Protein AF-A0AAU5I955-F1 (afdb_monomer_lite)

Sequence (86 aa):
MWFGRLRGGDEVIGTVRDAWERPIRGVMRKLGIPDEQFDHALFLYNILFDPREVLDLVDQGSTTDEALDRLIPACYGALQGWTPHR

pLDDT: mean 86.35, std 11.56, range [49.22, 97.0]

Radius of gyration: 13.71 Å; chains: 1; bounding box: 31×31×33 Å

Structure (mmCIF, N/CA/C/O backbone):
data_AF-A0AAU5I955-F1
#
_entry.id   AF-A0AAU5I955-F1
#
loop_
_atom_site.group_PDB
_atom_site.id
_atom_site.type_symbol
_atom_site.label_atom_id
_atom_site.label_alt_id
_atom_site.label_comp_id
_atom_site.label_asym_id
_a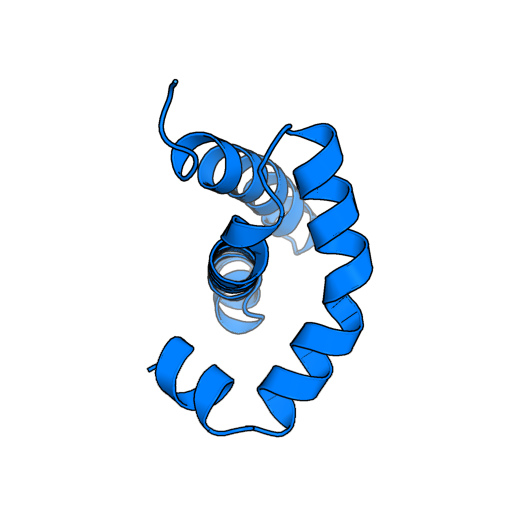tom_site.label_entity_id
_atom_site.label_seq_id
_atom_site.pdbx_PDB_ins_code
_atom_site.Cartn_x
_atom_site.Cartn_y
_atom_site.Cartn_z
_atom_site.occupancy
_atom_site.B_iso_or_equiv
_atom_site.auth_seq_id
_atom_site.auth_comp_id
_atom_site.auth_asym_id
_atom_site.auth_atom_id
_atom_site.pdbx_PDB_model_num
ATOM 1 N N . MET A 1 1 ? -14.177 -6.870 -8.929 1.00 61.25 1 MET A N 1
ATOM 2 C CA . MET A 1 1 ? -13.962 -5.826 -7.895 1.00 61.25 1 MET A CA 1
ATOM 3 C C . MET A 1 1 ? -13.227 -6.436 -6.705 1.00 61.25 1 MET A C 1
ATOM 5 O O . MET A 1 1 ? -13.621 -7.520 -6.292 1.00 61.25 1 MET A O 1
ATOM 9 N N . TRP A 1 2 ? -12.187 -5.781 -6.171 1.00 68.75 2 TRP A N 1
ATOM 10 C CA . TRP A 1 2 ? -11.311 -6.321 -5.109 1.00 68.75 2 TRP A CA 1
ATOM 11 C C . TRP A 1 2 ? -12.085 -6.784 -3.863 1.00 68.75 2 TRP A C 1
ATOM 13 O O . TRP A 1 2 ? -12.036 -7.960 -3.520 1.00 68.75 2 TRP A O 1
ATOM 23 N N . PHE A 1 3 ? -12.941 -5.926 -3.293 1.00 69.06 3 PHE A N 1
ATOM 24 C CA . PHE A 1 3 ? -13.803 -6.284 -2.153 1.00 69.06 3 PHE A CA 1
ATOM 25 C C . PHE A 1 3 ? -14.823 -7.393 -2.460 1.00 69.06 3 PHE A C 1
ATOM 27 O O . PHE A 1 3 ? -15.322 -8.049 -1.549 1.00 69.06 3 PHE A O 1
ATOM 34 N N . GLY A 1 4 ? -15.181 -7.587 -3.732 1.00 66.75 4 GLY A N 1
ATOM 35 C CA . GLY A 1 4 ? -16.044 -8.691 -4.159 1.00 66.75 4 GLY A CA 1
ATOM 36 C C . GLY A 1 4 ? -15.294 -10.022 -4.185 1.00 66.75 4 GLY A C 1
ATOM 37 O O . GLY A 1 4 ? -15.839 -11.037 -3.774 1.00 66.75 4 GLY A O 1
ATOM 38 N N . ARG A 1 5 ? -14.024 -10.006 -4.600 1.00 65.62 5 ARG A N 1
ATOM 39 C CA . ARG A 1 5 ? -13.153 -11.188 -4.611 1.00 65.62 5 ARG A CA 1
ATOM 40 C C . ARG A 1 5 ? -12.681 -11.566 -3.201 1.00 65.62 5 ARG A C 1
ATOM 42 O O . ARG A 1 5 ? -12.675 -12.746 -2.877 1.00 65.62 5 ARG A O 1
ATOM 49 N N . LEU A 1 6 ? -12.395 -10.576 -2.345 1.00 66.38 6 LEU A N 1
ATOM 50 C CA . LEU A 1 6 ? -12.104 -10.788 -0.920 1.00 66.38 6 LEU A CA 1
ATOM 51 C C . LEU A 1 6 ? -13.280 -11.477 -0.210 1.00 66.38 6 LEU A C 1
ATOM 53 O O . LEU A 1 6 ? -13.094 -12.477 0.474 1.00 66.38 6 LEU A O 1
ATOM 57 N N . ARG A 1 7 ? -14.507 -10.978 -0.419 1.00 63.09 7 ARG A N 1
ATOM 58 C CA . ARG A 1 7 ? -15.727 -11.566 0.165 1.00 63.09 7 ARG A CA 1
ATOM 59 C C . ARG A 1 7 ? -16.141 -12.891 -0.479 1.00 63.09 7 ARG A C 1
ATOM 61 O O . ARG A 1 7 ? -16.832 -13.674 0.159 1.00 63.09 7 ARG A O 1
ATOM 68 N N . GLY A 1 8 ? -15.728 -13.131 -1.721 1.00 67.62 8 GLY A N 1
ATOM 69 C CA . GLY A 1 8 ? -16.000 -14.360 -2.465 1.00 67.62 8 GLY A CA 1
ATOM 70 C C . GLY A 1 8 ? -15.051 -15.523 -2.160 1.00 67.62 8 GLY A C 1
ATOM 71 O O . GLY A 1 8 ? -15.251 -16.591 -2.726 1.00 67.62 8 GLY A O 1
ATOM 72 N N . GLY A 1 9 ? -14.040 -15.338 -1.299 1.00 59.88 9 GLY A N 1
ATOM 73 C CA . GLY A 1 9 ? -13.112 -16.409 -0.919 1.00 59.88 9 GLY A CA 1
ATOM 74 C C . GLY A 1 9 ? -12.139 -16.823 -2.027 1.00 59.88 9 GLY A C 1
ATOM 75 O O . GLY A 1 9 ? -11.742 -17.980 -2.083 1.00 59.88 9 GLY A O 1
ATOM 76 N N . ASP A 1 10 ? -11.770 -15.900 -2.920 1.00 71.56 10 ASP A N 1
ATOM 77 C CA . ASP A 1 10 ? -10.761 -16.143 -3.959 1.00 71.56 10 ASP A CA 1
ATOM 78 C C . ASP A 1 10 ? -9.427 -16.578 -3.313 1.00 71.56 10 ASP A C 1
ATOM 80 O O . ASP A 1 10 ? -8.839 -15.819 -2.536 1.00 71.56 10 ASP A O 1
ATOM 84 N N . GLU A 1 11 ? -8.957 -17.795 -3.618 1.00 64.88 11 GLU A N 1
ATOM 85 C CA . GLU A 1 11 ? -7.773 -18.417 -2.995 1.00 64.88 11 GLU A CA 1
ATOM 86 C C . GLU A 1 11 ? -6.506 -17.559 -3.124 1.00 64.88 11 GLU A C 1
ATOM 88 O O . GLU A 1 11 ? -5.668 -17.532 -2.216 1.00 64.88 11 GLU A O 1
ATOM 93 N N . VAL A 1 12 ? -6.379 -16.798 -4.216 1.00 66.56 12 VAL A N 1
ATOM 94 C CA . VAL A 1 12 ? -5.233 -15.906 -4.435 1.00 66.56 12 VAL A CA 1
ATOM 95 C C . VAL A 1 12 ? -5.267 -14.743 -3.446 1.00 66.56 12 VAL A C 1
ATOM 97 O O . VAL A 1 12 ? -4.244 -14.389 -2.862 1.00 66.56 12 VAL A O 1
ATOM 100 N N . ILE A 1 13 ? -6.447 -14.169 -3.203 1.00 67.81 13 ILE A N 1
ATOM 101 C CA . ILE A 1 13 ? -6.609 -13.071 -2.241 1.00 67.81 13 ILE A CA 1
ATOM 102 C C . ILE A 1 13 ? -6.497 -13.585 -0.803 1.00 67.81 13 ILE A C 1
ATOM 104 O O . ILE A 1 13 ? -5.920 -12.893 0.034 1.00 67.81 13 ILE A O 1
ATOM 108 N N . GLY A 1 14 ? -6.985 -14.798 -0.525 1.00 72.81 14 GLY A N 1
ATOM 109 C CA . GLY A 1 14 ? -6.804 -15.463 0.768 1.00 72.81 14 GLY A CA 1
ATOM 110 C C . GLY A 1 14 ? -5.326 -15.654 1.115 1.00 72.81 14 GLY A C 1
ATOM 111 O O . GLY A 1 14 ? -4.888 -15.235 2.180 1.00 72.81 14 GLY A O 1
ATOM 112 N N . THR A 1 15 ? -4.533 -16.160 0.168 1.00 77.12 15 THR A N 1
ATOM 113 C CA . THR A 1 15 ? -3.087 -16.379 0.359 1.00 77.12 15 THR A CA 1
ATOM 114 C C . THR A 1 15 ? -2.338 -15.072 0.631 1.00 77.12 15 THR A C 1
ATOM 116 O O . THR A 1 15 ? -1.505 -14.997 1.535 1.00 77.12 15 THR A O 1
ATOM 119 N N . VAL A 1 16 ? -2.645 -14.017 -0.130 1.00 73.00 16 VAL A N 1
ATOM 120 C CA . VAL A 1 16 ? -2.041 -12.689 0.064 1.00 73.00 16 VAL A CA 1
ATOM 121 C C . VAL A 1 16 ? -2.442 -12.107 1.416 1.00 73.00 16 VAL A C 1
ATOM 123 O O . VAL A 1 16 ? -1.589 -11.587 2.133 1.00 73.00 16 VAL A O 1
ATOM 126 N N . ARG A 1 17 ? -3.718 -12.219 1.798 1.00 80.88 17 ARG A N 1
ATOM 127 C CA . ARG A 1 17 ? -4.186 -11.785 3.114 1.00 80.88 17 ARG A CA 1
ATOM 128 C C . ARG A 1 17 ? -3.416 -12.496 4.223 1.00 80.88 17 ARG A C 1
ATOM 130 O O . ARG A 1 17 ? -2.866 -11.811 5.077 1.00 80.88 17 ARG A O 1
ATOM 137 N N . ASP A 1 18 ? -3.336 -13.821 4.196 1.00 83.75 18 ASP A N 1
ATOM 138 C CA . ASP A 1 18 ? -2.688 -14.600 5.256 1.00 83.75 18 ASP A CA 1
ATOM 139 C C . ASP A 1 18 ? -1.195 -14.260 5.381 1.00 83.75 18 ASP A C 1
ATOM 141 O O . ASP A 1 18 ? -0.670 -14.115 6.489 1.00 83.75 18 ASP A O 1
ATOM 145 N N . ALA A 1 19 ? -0.515 -14.059 4.248 1.00 86.25 19 ALA A N 1
ATOM 146 C CA . ALA A 1 19 ? 0.894 -13.676 4.221 1.00 86.25 19 ALA A CA 1
ATOM 147 C C . ALA A 1 19 ? 1.134 -12.260 4.777 1.00 86.25 19 ALA A C 1
ATOM 149 O O . ALA A 1 19 ? 2.105 -12.026 5.504 1.00 86.25 19 ALA A O 1
ATOM 150 N N . TRP A 1 20 ? 0.251 -11.311 4.452 1.00 88.94 20 TRP A N 1
ATOM 151 C CA . TRP A 1 20 ? 0.453 -9.888 4.740 1.00 88.94 20 TRP A CA 1
ATOM 152 C C . TRP A 1 20 ? -0.298 -9.369 5.963 1.00 88.94 20 TRP A C 1
ATOM 154 O O . TRP A 1 20 ? -0.011 -8.262 6.425 1.00 88.94 20 TRP A O 1
ATOM 164 N N . GLU A 1 21 ? -1.184 -10.167 6.559 1.00 91.31 21 GLU A N 1
ATOM 165 C CA . GLU A 1 21 ? -1.994 -9.757 7.702 1.00 91.31 21 GLU A CA 1
ATOM 166 C C . GLU A 1 21 ? -1.128 -9.277 8.871 1.00 91.31 21 GLU A C 1
ATOM 168 O O . GLU A 1 21 ? -1.278 -8.153 9.361 1.00 91.31 21 GLU A O 1
ATOM 173 N N . ARG A 1 22 ? -0.160 -10.093 9.297 1.00 92.75 22 ARG A N 1
ATOM 174 C CA . ARG A 1 22 ? 0.711 -9.744 10.426 1.00 92.75 22 ARG A CA 1
ATOM 175 C C . ARG A 1 22 ? 1.586 -8.506 10.149 1.00 92.75 22 ARG A C 1
ATOM 177 O O . ARG A 1 22 ? 1.616 -7.631 11.024 1.00 92.75 22 ARG A O 1
ATOM 184 N N . PRO A 1 23 ? 2.291 -8.393 9.003 1.00 92.00 23 PRO A N 1
ATOM 185 C CA . PRO A 1 23 ? 3.039 -7.186 8.647 1.00 92.00 23 PRO A CA 1
ATOM 186 C C . PRO A 1 23 ? 2.180 -5.917 8.617 1.00 92.00 23 PRO A C 1
ATOM 188 O O . PRO A 1 23 ? 2.535 -4.929 9.265 1.00 92.00 23 PRO A O 1
ATOM 191 N N . ILE A 1 24 ? 1.029 -5.954 7.938 1.00 92.81 24 ILE A N 1
ATOM 192 C CA . ILE A 1 24 ? 0.159 -4.785 7.753 1.00 92.81 24 ILE A CA 1
ATOM 193 C C . ILE A 1 24 ? -0.421 -4.328 9.088 1.00 92.81 24 ILE A C 1
ATOM 195 O O . ILE A 1 24 ? -0.316 -3.150 9.424 1.00 92.81 24 ILE A O 1
ATOM 199 N N . ARG A 1 25 ? -0.922 -5.249 9.922 1.00 94.44 25 ARG A N 1
ATOM 200 C CA . ARG A 1 25 ? -1.376 -4.899 11.280 1.00 94.44 25 ARG A CA 1
ATOM 201 C C . ARG A 1 25 ? -0.247 -4.308 12.128 1.00 94.44 25 ARG A C 1
ATOM 203 O O . ARG A 1 25 ? -0.486 -3.452 12.977 1.00 94.44 25 ARG A O 1
ATOM 210 N N . GLY A 1 26 ? 0.994 -4.750 11.919 1.00 94.31 26 GLY A N 1
ATOM 211 C CA . GLY A 1 26 ? 2.175 -4.160 12.551 1.00 94.31 26 GLY A CA 1
ATOM 212 C C . GLY A 1 26 ? 2.383 -2.696 12.173 1.00 94.31 26 GLY A C 1
ATOM 213 O O . GLY A 1 26 ? 2.625 -1.871 13.054 1.00 94.31 26 GLY A O 1
ATOM 214 N N . VAL A 1 27 ? 2.251 -2.372 10.888 1.00 92.44 27 VAL A N 1
ATOM 215 C CA . VAL A 1 27 ? 2.315 -0.996 10.378 1.00 92.44 27 VAL A CA 1
ATOM 216 C C . VAL A 1 27 ? 1.144 -0.166 10.904 1.00 92.44 27 VAL A C 1
ATOM 218 O O . VAL A 1 27 ? 1.372 0.898 11.471 1.00 92.44 27 VAL A O 1
ATOM 221 N N . MET A 1 28 ? -0.087 -0.677 10.826 1.00 94.25 28 MET A N 1
ATOM 222 C CA . MET A 1 28 ? -1.283 0.005 11.333 1.00 94.25 28 MET A CA 1
ATOM 223 C C . MET A 1 28 ? -1.143 0.397 12.807 1.00 94.25 28 MET A C 1
ATOM 225 O O . MET A 1 28 ? -1.366 1.555 13.152 1.00 94.25 28 MET A O 1
ATOM 229 N N . ARG A 1 29 ? -0.675 -0.521 13.667 1.00 94.50 29 ARG A N 1
ATOM 230 C CA . ARG A 1 29 ? -0.423 -0.219 15.088 1.00 94.50 29 ARG A CA 1
A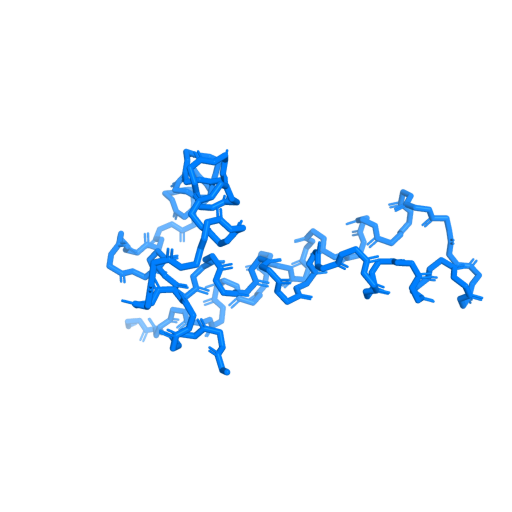TOM 231 C C . ARG A 1 29 ? 0.594 0.902 15.282 1.00 94.50 29 ARG A C 1
ATOM 233 O O . ARG A 1 29 ? 0.391 1.750 16.143 1.00 94.50 2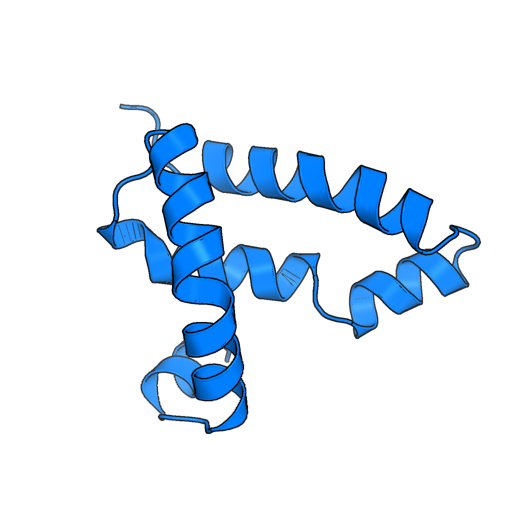9 ARG A O 1
ATOM 240 N N . LYS A 1 30 ? 1.675 0.919 14.495 1.00 92.56 30 LYS A N 1
ATOM 241 C CA . LYS A 1 30 ? 2.687 1.990 14.559 1.00 92.56 30 LYS A CA 1
ATOM 242 C C . LYS A 1 30 ? 2.118 3.347 14.148 1.00 92.56 30 LYS A C 1
ATOM 244 O O . LYS A 1 30 ? 2.566 4.363 14.662 1.00 92.56 30 LYS A O 1
ATOM 249 N N . LEU A 1 31 ? 1.146 3.352 13.239 1.00 91.25 31 LEU A N 1
ATOM 250 C CA . LEU A 1 31 ? 0.494 4.557 12.727 1.00 91.25 31 LEU A CA 1
ATOM 251 C C . LEU A 1 31 ? -0.750 4.968 13.530 1.00 91.25 31 LEU A C 1
ATOM 253 O O . LEU A 1 31 ? -1.375 5.967 13.193 1.00 91.25 31 LEU A O 1
ATOM 257 N N . GLY A 1 32 ? -1.122 4.219 14.574 1.00 92.12 32 GLY A N 1
ATOM 258 C CA . GLY A 1 32 ? -2.341 4.477 15.346 1.00 92.12 32 GLY A CA 1
ATOM 259 C C . GLY A 1 32 ? -3.636 4.202 14.573 1.00 92.12 32 GLY A C 1
ATOM 260 O O . GLY A 1 32 ? -4.688 4.720 14.938 1.00 92.12 32 GLY A O 1
ATOM 261 N N . ILE A 1 33 ? -3.568 3.399 13.509 1.00 91.88 33 ILE A N 1
ATOM 262 C CA . ILE A 1 33 ? -4.714 3.059 12.664 1.00 91.88 33 ILE A CA 1
ATOM 263 C C . ILE A 1 33 ? -5.532 1.951 13.348 1.00 91.88 33 ILE A C 1
ATOM 265 O O . ILE A 1 33 ? -4.957 0.911 13.691 1.00 91.88 33 ILE A O 1
ATOM 269 N N . PRO A 1 34 ? -6.854 2.136 13.533 1.00 92.25 34 PRO A N 1
ATOM 270 C CA . PRO A 1 34 ? -7.720 1.125 14.133 1.00 92.25 34 PRO A CA 1
ATOM 271 C C . PRO A 1 34 ? -7.765 -0.179 13.333 1.00 92.25 34 PRO A C 1
ATOM 273 O O . PRO A 1 34 ? -7.719 -0.172 12.103 1.00 92.25 34 PRO A O 1
ATOM 276 N N . ASP A 1 35 ? -7.899 -1.301 14.036 1.00 91.56 35 ASP A N 1
ATOM 277 C CA . ASP A 1 35 ? -7.868 -2.639 13.439 1.00 91.56 35 ASP A CA 1
ATOM 278 C C . ASP A 1 35 ? -9.039 -2.884 12.469 1.00 91.56 35 ASP A C 1
ATOM 280 O O . ASP A 1 35 ? -8.873 -3.591 11.475 1.00 91.56 35 ASP A O 1
ATOM 284 N N . GLU A 1 36 ? -10.184 -2.214 12.672 1.00 91.88 36 GLU A N 1
ATOM 285 C CA . GLU A 1 36 ? -11.317 -2.250 11.736 1.00 91.88 36 GLU A CA 1
ATOM 286 C C . GLU A 1 36 ? -10.982 -1.726 10.328 1.00 91.88 36 GLU A C 1
ATOM 288 O O . GLU A 1 36 ? -11.714 -1.996 9.377 1.00 91.88 36 GLU A O 1
ATOM 293 N N . GLN A 1 37 ? -9.868 -1.005 10.169 1.00 91.81 37 GLN A N 1
ATOM 294 C CA . GLN A 1 37 ? -9.407 -0.509 8.872 1.00 91.81 37 GLN A CA 1
ATOM 295 C C . GLN A 1 37 ? -8.529 -1.512 8.116 1.00 91.81 37 GLN A C 1
ATOM 297 O O . GLN A 1 37 ? -8.012 -1.178 7.050 1.00 91.81 37 GLN A O 1
ATOM 302 N N . PHE A 1 38 ? -8.353 -2.734 8.628 1.00 91.81 38 PHE A N 1
ATOM 303 C CA . PHE A 1 38 ? -7.450 -3.723 8.039 1.00 91.81 38 PHE A CA 1
ATOM 304 C C . PHE A 1 38 ? -7.756 -4.029 6.569 1.00 91.81 38 PHE A C 1
ATOM 306 O O . PHE A 1 38 ? -6.841 -4.014 5.749 1.00 91.81 38 PHE A O 1
ATOM 313 N N . ASP A 1 39 ? -9.025 -4.227 6.204 1.00 90.06 39 ASP A N 1
ATOM 314 C CA . ASP A 1 39 ? -9.395 -4.518 4.813 1.00 90.06 39 ASP A CA 1
ATOM 315 C C . ASP A 1 39 ? -9.050 -3.351 3.876 1.00 90.06 39 ASP A C 1
ATOM 317 O O . ASP A 1 39 ? -8.614 -3.568 2.747 1.00 90.06 39 ASP A O 1
ATOM 321 N N . HIS A 1 40 ? -9.172 -2.107 4.345 1.00 90.25 40 HIS A N 1
ATOM 322 C CA . HIS A 1 40 ? -8.749 -0.932 3.581 1.00 90.25 40 HIS A CA 1
ATOM 323 C C . HIS A 1 40 ? -7.224 -0.824 3.492 1.00 90.25 40 HIS A C 1
ATOM 325 O O . HIS A 1 40 ? -6.690 -0.489 2.438 1.00 90.25 40 HIS A O 1
ATOM 331 N N . ALA A 1 41 ? -6.505 -1.151 4.566 1.00 92.62 41 ALA A N 1
ATOM 332 C CA . ALA A 1 41 ? -5.047 -1.174 4.555 1.00 92.62 41 ALA A CA 1
ATOM 333 C C . ALA A 1 41 ? -4.505 -2.242 3.589 1.00 92.62 41 ALA A C 1
ATOM 335 O O . ALA A 1 41 ? -3.596 -1.970 2.806 1.00 92.62 41 ALA A O 1
ATOM 336 N N . LEU A 1 42 ? -5.107 -3.434 3.591 1.00 91.19 42 LEU A N 1
ATOM 337 C CA . LEU A 1 42 ? -4.784 -4.514 2.664 1.00 91.19 42 LEU A CA 1
ATOM 338 C C . LEU A 1 42 ? -5.167 -4.158 1.218 1.00 91.19 42 LEU A C 1
ATOM 340 O O . LEU A 1 42 ? -4.455 -4.530 0.287 1.00 91.19 42 LEU A O 1
ATOM 344 N N . PHE A 1 43 ? -6.257 -3.418 1.011 1.00 89.44 43 PHE A N 1
ATOM 345 C CA . PHE A 1 43 ? -6.636 -2.880 -0.297 1.00 89.44 43 PHE A CA 1
ATOM 346 C C . PHE A 1 43 ? -5.588 -1.904 -0.844 1.00 89.44 43 PHE A C 1
ATOM 348 O O . PHE A 1 43 ? -5.123 -2.080 -1.968 1.00 89.44 43 PHE A O 1
ATOM 355 N N . LEU A 1 44 ? -5.185 -0.912 -0.045 1.00 92.44 44 LEU A N 1
ATOM 356 C CA . LEU A 1 44 ? -4.175 0.080 -0.429 1.00 92.44 44 LEU A CA 1
ATOM 357 C C . LEU A 1 44 ? -2.818 -0.573 -0.701 1.00 92.44 44 LEU A C 1
ATOM 359 O O . LEU A 1 44 ? -2.175 -0.256 -1.700 1.00 92.44 44 LEU A O 1
ATOM 363 N N . TYR A 1 45 ? -2.421 -1.528 0.144 1.00 91.81 45 TYR A N 1
ATOM 364 C CA . TYR A 1 45 ? -1.223 -2.333 -0.071 1.00 91.81 45 TYR A CA 1
ATOM 365 C C . TYR A 1 45 ? -1.274 -3.067 -1.417 1.00 91.81 45 TYR A C 1
ATOM 367 O O . TYR A 1 45 ? -0.332 -2.977 -2.198 1.00 91.81 45 TYR A O 1
ATOM 375 N N . ASN A 1 46 ? -2.389 -3.738 -1.718 1.00 89.12 46 ASN A N 1
ATOM 376 C CA . ASN A 1 46 ? -2.546 -4.471 -2.974 1.00 89.12 46 ASN A CA 1
ATOM 377 C C . ASN A 1 46 ? -2.534 -3.574 -4.211 1.00 89.12 46 ASN A C 1
ATOM 379 O O . ASN A 1 46 ? -2.116 -4.044 -5.255 1.00 89.12 46 ASN A O 1
ATOM 383 N N . ILE A 1 47 ? -3.003 -2.326 -4.127 1.00 90.06 47 ILE A N 1
ATOM 384 C CA . ILE A 1 47 ? -2.933 -1.392 -5.260 1.00 90.06 47 ILE A CA 1
ATOM 385 C C . ILE A 1 47 ? -1.497 -0.924 -5.475 1.00 90.06 47 ILE A C 1
ATOM 387 O O . ILE A 1 47 ? -0.998 -0.966 -6.592 1.00 90.06 47 ILE A O 1
ATOM 391 N N . LEU A 1 48 ? -0.837 -0.464 -4.411 1.00 92.81 48 LEU A N 1
ATOM 392 C CA . LEU A 1 48 ? 0.475 0.176 -4.522 1.00 92.81 48 LEU A CA 1
ATOM 393 C C . LEU A 1 48 ? 1.602 -0.819 -4.794 1.00 92.81 48 LEU A C 1
ATOM 395 O O . LEU A 1 48 ? 2.589 -0.458 -5.422 1.00 92.81 48 LEU A O 1
ATOM 399 N N . PHE A 1 49 ? 1.463 -2.053 -4.316 1.00 91.12 49 PHE A N 1
ATOM 400 C CA . PHE A 1 49 ? 2.456 -3.111 -4.488 1.00 91.12 49 PHE A CA 1
ATOM 401 C C . PHE A 1 49 ? 1.951 -4.239 -5.391 1.00 91.12 49 PHE A C 1
ATOM 403 O O . PHE A 1 49 ? 2.476 -5.353 -5.320 1.00 91.12 49 PHE A O 1
ATOM 410 N N . ASP A 1 50 ? 0.950 -3.979 -6.244 1.00 89.12 50 ASP A N 1
ATOM 411 C CA . ASP A 1 50 ? 0.632 -4.916 -7.322 1.00 89.12 50 ASP A CA 1
ATOM 412 C C . ASP A 1 50 ? 1.897 -5.083 -8.184 1.00 89.12 50 ASP A C 1
ATOM 414 O O . ASP A 1 50 ? 2.470 -4.082 -8.629 1.00 89.12 50 ASP A O 1
ATOM 418 N N . PRO A 1 51 ? 2.359 -6.322 -8.436 1.00 88.56 51 PRO A N 1
ATOM 419 C CA . PRO A 1 51 ? 3.552 -6.553 -9.238 1.00 88.56 51 PRO A CA 1
ATOM 420 C C . PRO A 1 51 ? 3.521 -5.856 -10.601 1.00 88.56 51 PRO A C 1
ATOM 422 O O . PRO A 1 51 ? 4.575 -5.493 -11.107 1.00 88.56 51 PRO A O 1
ATOM 425 N N . ARG A 1 52 ? 2.340 -5.648 -11.196 1.00 90.69 52 ARG A N 1
ATOM 426 C CA . ARG A 1 52 ? 2.183 -4.962 -12.486 1.00 90.69 52 ARG A CA 1
ATOM 427 C C . ARG A 1 52 ? 2.537 -3.486 -12.394 1.00 90.69 52 ARG A C 1
ATOM 429 O O . ARG A 1 52 ? 3.230 -2.996 -13.271 1.00 90.69 52 ARG A O 1
ATOM 436 N N . GLU A 1 53 ? 2.105 -2.811 -11.334 1.00 91.88 53 GLU A N 1
ATOM 437 C CA . GLU A 1 53 ? 2.393 -1.388 -11.121 1.00 91.88 53 GLU A CA 1
ATOM 438 C C . GLU A 1 53 ? 3.873 -1.183 -10.774 1.00 91.88 53 GLU A C 1
ATOM 440 O O . GLU A 1 53 ? 4.516 -0.250 -11.251 1.00 91.88 53 GLU A O 1
ATOM 445 N N . VAL A 1 54 ? 4.454 -2.102 -9.992 1.00 92.62 54 VAL A N 1
ATOM 446 C CA . VAL A 1 54 ? 5.895 -2.089 -9.701 1.00 92.62 54 VAL A CA 1
ATOM 447 C C . VAL A 1 54 ? 6.708 -2.301 -10.980 1.00 92.62 54 VAL A C 1
ATOM 449 O O . VAL A 1 54 ? 7.673 -1.577 -11.211 1.00 92.62 54 VAL A O 1
ATOM 452 N N . LEU A 1 55 ? 6.324 -3.271 -11.815 1.00 93.19 55 LEU A N 1
ATOM 453 C CA . LEU A 1 55 ? 6.989 -3.528 -13.093 1.00 93.19 55 LEU A CA 1
ATOM 454 C C . LEU A 1 55 ? 6.817 -2.367 -14.076 1.00 93.19 55 LEU A C 1
ATOM 456 O O . LEU A 1 55 ? 7.778 -2.036 -14.756 1.00 93.19 55 LEU A O 1
ATOM 460 N N . ASP A 1 56 ? 5.664 -1.698 -14.097 1.00 95.19 56 ASP A N 1
ATOM 461 C CA . ASP A 1 56 ? 5.461 -0.508 -14.931 1.00 95.19 56 ASP A CA 1
ATOM 462 C C . ASP A 1 56 ? 6.420 0.626 -14.529 1.00 95.19 56 ASP A C 1
ATOM 464 O O . ASP A 1 56 ? 7.095 1.202 -15.379 1.00 95.19 56 ASP A O 1
ATOM 468 N N . LEU A 1 57 ? 6.601 0.885 -13.227 1.00 93.50 57 LEU A N 1
ATOM 469 C CA . LEU A 1 57 ? 7.599 1.857 -12.752 1.00 93.50 57 LEU A CA 1
ATOM 470 C C . LEU A 1 57 ? 9.033 1.487 -13.152 1.00 93.50 57 LEU A C 1
ATOM 472 O O . LEU A 1 57 ? 9.850 2.382 -13.408 1.00 93.50 57 LEU A O 1
ATOM 476 N N . VAL A 1 58 ? 9.337 0.188 -13.194 1.00 95.50 58 VAL A N 1
ATOM 477 C CA . VAL A 1 58 ? 10.629 -0.319 -13.662 1.00 95.50 58 VAL A CA 1
ATOM 478 C C . VAL A 1 58 ? 10.786 -0.116 -15.169 1.00 95.50 58 VAL A C 1
ATOM 480 O O . VAL A 1 58 ? 11.818 0.386 -15.615 1.00 95.50 58 VAL A O 1
ATOM 483 N N . ASP A 1 59 ? 9.745 -0.398 -15.949 1.00 95.56 59 ASP A N 1
ATOM 484 C CA . ASP A 1 59 ? 9.721 -0.199 -17.401 1.00 95.56 59 ASP A CA 1
ATOM 485 C C . ASP A 1 59 ? 9.836 1.288 -17.788 1.00 95.56 59 ASP A C 1
ATOM 487 O O . ASP A 1 59 ? 1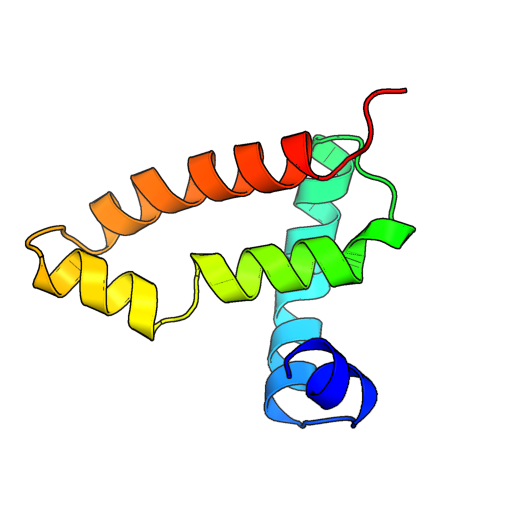0.401 1.620 -18.832 1.00 95.56 59 ASP A O 1
ATOM 491 N N . GLN A 1 60 ? 9.397 2.204 -16.918 1.00 94.62 60 GLN A N 1
ATOM 492 C CA . GLN A 1 60 ? 9.614 3.653 -17.054 1.00 94.62 60 GLN A CA 1
ATOM 493 C C . GLN A 1 60 ? 11.037 4.109 -16.668 1.00 94.62 60 GLN A C 1
ATOM 495 O O . GLN A 1 60 ? 11.326 5.308 -16.652 1.00 94.62 60 GLN A O 1
ATOM 500 N N . GLY A 1 61 ? 11.944 3.176 -16.368 1.00 94.75 61 GLY A N 1
ATOM 501 C CA . GLY A 1 61 ? 13.361 3.444 -16.126 1.00 94.75 61 GLY A CA 1
ATOM 502 C C . GLY A 1 61 ? 13.761 3.570 -14.658 1.00 94.75 61 GLY A C 1
ATOM 503 O O . GLY A 1 61 ? 14.870 4.026 -14.385 1.00 94.75 61 GLY A O 1
ATOM 504 N N . SER A 1 62 ? 12.898 3.178 -13.715 1.00 93.31 62 SER A N 1
ATOM 505 C CA . SER A 1 62 ? 13.316 3.011 -12.315 1.00 93.31 62 SER A CA 1
ATOM 506 C C . SER A 1 62 ? 13.943 1.629 -12.110 1.00 93.31 62 SER A C 1
ATOM 508 O O . SER A 1 62 ? 13.585 0.655 -12.763 1.00 93.31 62 SER A O 1
ATOM 510 N N . THR A 1 63 ? 14.860 1.497 -11.164 1.00 96.44 63 THR A N 1
ATOM 511 C CA . THR A 1 63 ? 15.196 0.182 -10.605 1.00 96.44 63 THR A CA 1
ATOM 512 C C . THR A 1 63 ? 14.080 -0.294 -9.674 1.00 96.44 63 THR A C 1
ATOM 514 O O . THR A 1 63 ? 13.271 0.502 -9.189 1.00 96.44 63 THR A O 1
ATOM 517 N N . THR A 1 64 ? 14.040 -1.596 -9.383 1.00 93.56 64 THR A N 1
ATOM 518 C CA . THR A 1 64 ? 13.092 -2.149 -8.402 1.00 93.56 64 THR A CA 1
ATOM 519 C C . THR A 1 64 ? 13.228 -1.465 -7.042 1.00 93.56 64 THR A C 1
ATOM 521 O O . THR A 1 64 ? 12.220 -1.124 -6.430 1.00 93.56 64 THR A O 1
ATOM 524 N N . ASP A 1 65 ? 14.459 -1.213 -6.592 1.00 95.25 65 ASP A N 1
ATOM 525 C CA . ASP A 1 65 ? 14.716 -0.559 -5.307 1.00 95.25 65 ASP A CA 1
ATOM 526 C C . ASP A 1 65 ? 14.197 0.884 -5.307 1.00 95.25 65 ASP A C 1
ATOM 528 O O . ASP A 1 65 ? 13.488 1.279 -4.388 1.00 95.25 65 ASP A O 1
ATOM 532 N N . GLU A 1 66 ? 14.430 1.647 -6.379 1.00 97.00 66 GLU A N 1
ATOM 533 C CA . GLU A 1 66 ? 13.901 3.013 -6.507 1.00 97.00 66 GLU A CA 1
ATOM 534 C C . GLU A 1 66 ? 12.368 3.054 -6.565 1.00 97.00 66 GLU A C 1
ATOM 536 O O . GLU A 1 66 ? 11.748 3.977 -6.028 1.00 97.00 66 GLU A O 1
ATOM 541 N N . ALA A 1 67 ? 11.738 2.072 -7.216 1.00 95.56 67 ALA A N 1
ATOM 542 C CA . ALA A 1 67 ? 10.285 1.948 -7.221 1.00 95.56 67 ALA A CA 1
ATOM 543 C C . ALA A 1 67 ? 9.763 1.699 -5.797 1.00 95.56 67 ALA A C 1
ATOM 545 O O . ALA A 1 67 ? 8.843 2.383 -5.345 1.00 95.56 67 ALA A O 1
ATOM 546 N N . LEU A 1 68 ? 10.389 0.782 -5.053 1.00 94.31 68 LEU A N 1
ATOM 547 C CA . LEU A 1 68 ? 10.025 0.487 -3.667 1.00 94.31 68 LEU A CA 1
ATOM 548 C C . LEU A 1 68 ? 10.274 1.679 -2.731 1.00 94.31 68 LEU A C 1
ATOM 550 O O . LEU A 1 68 ? 9.397 2.002 -1.928 1.00 94.31 68 LEU A O 1
ATOM 554 N N . ASP A 1 69 ? 11.394 2.387 -2.879 1.00 95.88 69 ASP A N 1
ATOM 555 C CA . ASP A 1 69 ? 11.726 3.587 -2.100 1.00 95.88 69 ASP A CA 1
ATOM 556 C C . ASP A 1 69 ? 10.688 4.705 -2.267 1.00 95.88 69 ASP A C 1
ATOM 558 O O . ASP A 1 69 ? 10.480 5.504 -1.352 1.00 95.88 69 ASP A O 1
ATOM 562 N N . ARG A 1 70 ? 9.987 4.752 -3.408 1.00 95.12 70 ARG A N 1
ATOM 563 C CA . ARG A 1 70 ? 8.869 5.680 -3.649 1.00 95.12 70 ARG A CA 1
ATOM 564 C C . ARG A 1 70 ? 7.535 5.133 -3.141 1.00 95.12 70 ARG A C 1
ATOM 566 O O . ARG A 1 70 ? 6.763 5.868 -2.523 1.00 95.12 70 ARG A O 1
ATOM 573 N N . LEU A 1 71 ? 7.253 3.853 -3.383 1.00 95.44 71 LEU A N 1
ATOM 574 C CA . LEU A 1 71 ? 5.973 3.225 -3.037 1.00 95.44 71 LEU A CA 1
ATOM 575 C C . LEU A 1 71 ? 5.788 3.039 -1.528 1.00 95.44 71 LEU A C 1
ATOM 577 O O . LEU A 1 71 ? 4.675 3.181 -1.024 1.00 95.44 71 LEU A O 1
ATOM 581 N N . ILE A 1 72 ? 6.864 2.771 -0.783 1.00 94.19 72 ILE A N 1
ATOM 582 C CA . ILE A 1 72 ? 6.826 2.632 0.678 1.00 94.19 72 ILE A CA 1
ATOM 583 C C . ILE A 1 72 ? 6.279 3.903 1.349 1.00 94.19 72 ILE A C 1
ATOM 585 O O . ILE A 1 72 ? 5.227 3.810 1.989 1.00 94.19 72 ILE A O 1
ATOM 589 N N . PRO A 1 73 ? 6.905 5.090 1.223 1.00 95.06 73 PRO A N 1
ATOM 590 C CA . PRO A 1 73 ? 6.383 6.307 1.840 1.00 95.06 73 PRO A CA 1
ATOM 591 C C . PRO A 1 73 ? 5.014 6.710 1.275 1.00 95.06 73 PRO A C 1
ATOM 593 O O . PRO A 1 73 ? 4.184 7.208 2.035 1.00 95.06 73 PRO A O 1
ATOM 596 N N . ALA A 1 74 ? 4.729 6.437 -0.006 1.00 95.69 74 ALA A N 1
ATOM 597 C CA . ALA A 1 74 ? 3.398 6.644 -0.580 1.00 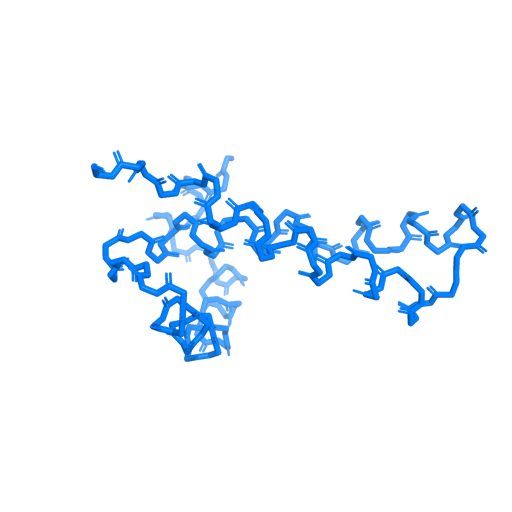95.69 74 ALA A CA 1
ATOM 598 C C . ALA A 1 74 ? 2.325 5.792 0.121 1.00 95.69 74 ALA A C 1
ATOM 600 O O . ALA A 1 74 ? 1.252 6.298 0.443 1.00 95.69 74 ALA A O 1
ATOM 601 N N . CYS A 1 75 ? 2.628 4.529 0.435 1.00 94.19 75 CYS A N 1
ATOM 602 C CA . CYS A 1 75 ? 1.738 3.649 1.188 1.00 94.19 75 CYS A CA 1
ATOM 603 C C . CYS A 1 75 ? 1.506 4.155 2.615 1.00 94.19 75 CYS A C 1
ATOM 605 O O . CYS A 1 75 ? 0.363 4.225 3.062 1.00 94.19 75 CYS A O 1
ATOM 607 N N . TYR A 1 76 ? 2.561 4.592 3.310 1.00 93.19 76 TYR A N 1
ATOM 608 C CA . TYR A 1 76 ? 2.421 5.225 4.626 1.00 93.19 76 TYR A CA 1
ATOM 609 C C . TYR A 1 76 ? 1.520 6.466 4.577 1.00 93.19 76 TYR A C 1
ATOM 611 O O . TYR A 1 76 ? 0.619 6.596 5.406 1.00 93.19 76 TYR A O 1
ATOM 619 N N . GLY A 1 77 ? 1.721 7.340 3.588 1.00 93.81 77 GLY A N 1
ATOM 620 C CA . GLY A 1 77 ? 0.890 8.526 3.386 1.00 93.81 77 GLY A CA 1
ATOM 621 C C . GLY A 1 77 ? -0.566 8.181 3.070 1.00 93.81 77 GLY A C 1
ATOM 622 O O . GLY A 1 77 ? -1.475 8.769 3.651 1.00 93.81 77 GLY A O 1
ATOM 623 N N . ALA A 1 78 ? -0.802 7.184 2.213 1.00 94.00 78 ALA A N 1
ATOM 624 C CA . ALA A 1 78 ? -2.144 6.710 1.886 1.00 94.00 78 ALA A CA 1
ATOM 625 C C . ALA A 1 78 ? -2.861 6.145 3.119 1.00 94.00 78 ALA A C 1
ATOM 627 O O . ALA A 1 78 ? -4.010 6.495 3.373 1.00 94.00 78 ALA A O 1
ATOM 628 N N . LEU A 1 79 ? -2.176 5.325 3.921 1.00 92.25 79 LEU A N 1
ATOM 629 C CA . LEU A 1 79 ? -2.717 4.763 5.160 1.00 92.25 79 LEU A CA 1
ATOM 630 C C . LEU A 1 79 ? -3.089 5.853 6.175 1.00 92.25 79 LEU A C 1
ATOM 632 O O . LEU A 1 79 ? -4.166 5.795 6.764 1.00 92.25 79 LEU A O 1
ATOM 636 N N . GLN A 1 80 ? -2.230 6.860 6.351 1.00 90.69 80 GLN A N 1
ATOM 637 C CA . GLN A 1 80 ? -2.500 7.996 7.238 1.00 90.69 80 GLN A CA 1
ATOM 638 C C . GLN A 1 80 ? -3.650 8.875 6.730 1.00 90.69 80 GLN A C 1
ATOM 640 O O . GLN A 1 80 ? -4.501 9.289 7.516 1.00 90.69 80 GLN A O 1
ATOM 645 N N . GLY A 1 81 ? -3.696 9.150 5.424 1.00 90.06 81 GLY A N 1
ATOM 646 C CA . GLY A 1 81 ? -4.758 9.946 4.807 1.00 90.06 81 GLY A CA 1
ATOM 647 C C . GLY A 1 81 ? -6.111 9.233 4.776 1.00 90.06 81 GLY A C 1
ATOM 648 O O . GLY A 1 81 ? -7.149 9.889 4.774 1.00 9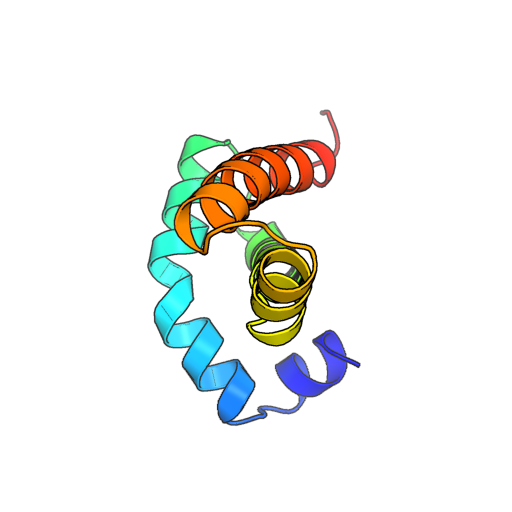0.06 81 GLY A O 1
ATOM 649 N N . TRP A 1 82 ? -6.111 7.897 4.779 1.00 85.62 82 TRP A N 1
ATOM 650 C CA . TRP A 1 82 ? -7.331 7.091 4.810 1.00 85.62 82 TRP A CA 1
ATOM 651 C C . TRP A 1 82 ? -8.032 7.132 6.167 1.00 85.62 82 TRP A C 1
ATOM 653 O O . TRP A 1 82 ? -9.259 7.057 6.243 1.00 85.62 82 TRP A O 1
ATOM 663 N N . THR A 1 83 ? -7.270 7.249 7.257 1.00 79.44 83 THR A N 1
ATOM 664 C CA . THR A 1 83 ? -7.855 7.411 8.586 1.00 79.44 83 THR A CA 1
ATOM 665 C C . THR A 1 83 ? -8.499 8.791 8.728 1.00 79.44 83 THR A C 1
ATOM 667 O O . THR A 1 83 ? -7.795 9.796 8.600 1.00 79.44 83 THR A O 1
ATOM 670 N N . PRO A 1 84 ? -9.807 8.874 9.046 1.00 65.75 84 PRO A N 1
ATOM 671 C CA . PRO A 1 84 ? -10.442 10.147 9.355 1.00 65.75 84 PRO A CA 1
ATOM 672 C C . PRO A 1 84 ? -9.657 10.826 10.477 1.00 65.75 84 PRO A C 1
ATOM 674 O O . PRO A 1 84 ? -9.418 10.210 11.519 1.00 65.75 84 PRO A O 1
ATOM 677 N N . HIS A 1 85 ? -9.234 12.075 10.267 1.00 57.38 85 HIS A N 1
ATOM 678 C CA . HIS A 1 85 ? -8.728 12.890 11.366 1.00 57.38 85 HIS A CA 1
ATOM 679 C C . HIS A 1 85 ? -9.839 12.971 12.418 1.00 57.38 85 HIS A C 1
ATOM 681 O O . HIS A 1 85 ? -10.959 13.375 12.100 1.00 57.38 85 HIS A O 1
ATOM 687 N N . ARG A 1 86 ? -9.552 12.490 13.631 1.00 49.22 86 ARG A N 1
ATOM 688 C CA . ARG A 1 86 ? -10.413 12.732 14.791 1.00 49.22 86 ARG A CA 1
ATOM 689 C C . ARG A 1 86 ? -10.389 14.206 15.157 1.00 49.22 86 ARG A C 1
ATOM 691 O O . ARG A 1 86 ? -9.283 14.788 15.104 1.00 49.22 86 ARG A O 1
#

Foldseek 3Di:
DLVVCVVVPPVVLVVLCVVCVVVQVVLCVVLVHDPVCSVVLSVLCCVLVVVVNLVVVVVVPDDSVRSCVVSVVVSVVVSNVPDPDD

Secondary structure (DSSP, 8-state):
-HHHHHHTT-HHHHHHHHHHHHHHHHHHHHTT--GGGHHHHHHHHHHHT-HHHHHHHHHTT--HHHHHHHHHHHHHHHHHHHSPP-